Protein AF-A0A8C5IB26-F1 (afdb_monomer_lite)

Secondary structure (DSSP, 8-state):
---EETTEE-SSHHHHHHHHHHHH---SEE-TTT--EESSHHHHHHHHHHHH----EE-TTT--EESSHHHHHHHHTTTS----EE-TTT--EESSHHHHHHHHHHHH----EE-TTT--EESSHHHHHHHHGGG-

pLDDT: mean 86.87, std 11.94, range [38.25, 96.94]

Structure (mmCIF, N/CA/C/O backbone):
data_AF-A0A8C5IB26-F1
#
_entry.id   AF-A0A8C5IB26-F1
#
loop_
_atom_site.group_PDB
_atom_site.id
_atom_site.type_symbol
_atom_site.label_atom_id
_atom_site.label_alt_id
_atom_site.label_comp_id
_atom_site.label_asym_id
_atom_site.label_entity_id
_atom_site.label_seq_id
_atom_site.pdbx_PDB_ins_code
_atom_site.Cartn_x
_atom_site.Cartn_y
_atom_site.Cartn_z
_atom_site.occupancy
_atom_site.B_iso_or_equiv
_atom_site.auth_seq_id
_atom_site.auth_comp_id
_atom_site.auth_asym_id
_atom_site.auth_atom_id
_atom_site.pdbx_PDB_model_num
ATOM 1 N N . MET A 1 1 ? 35.039 4.332 9.491 1.00 38.25 1 MET A N 1
ATOM 2 C CA . MET A 1 1 ? 34.628 5.751 9.622 1.00 38.25 1 MET A CA 1
ATOM 3 C C . MET A 1 1 ? 33.155 5.882 9.247 1.00 38.25 1 MET A C 1
ATOM 5 O O . MET A 1 1 ? 32.788 5.431 8.172 1.00 38.25 1 MET A O 1
ATOM 9 N N . ARG A 1 2 ? 32.305 6.431 10.127 1.00 38.78 2 ARG A N 1
ATOM 10 C CA . ARG A 1 2 ? 30.879 6.687 9.842 1.00 38.78 2 ARG A CA 1
ATOM 11 C C . ARG A 1 2 ? 30.753 8.062 9.182 1.00 38.78 2 ARG A C 1
ATOM 13 O O . ARG A 1 2 ? 31.066 9.056 9.830 1.00 38.78 2 ARG A O 1
ATOM 20 N N . ARG A 1 3 ? 30.329 8.124 7.918 1.00 45.31 3 ARG A N 1
ATOM 21 C CA . ARG A 1 3 ? 30.027 9.390 7.228 1.00 45.31 3 ARG A CA 1
ATOM 22 C C . ARG A 1 3 ? 28.544 9.729 7.428 1.00 45.31 3 ARG A C 1
ATOM 24 O O . ARG A 1 3 ? 27.710 8.824 7.455 1.00 45.31 3 ARG A O 1
ATOM 31 N N . LYS A 1 4 ? 28.250 11.005 7.690 1.00 41.94 4 LYS A N 1
ATOM 32 C CA . LYS A 1 4 ? 26.914 11.528 8.016 1.00 41.94 4 LYS A CA 1
ATOM 33 C C . LYS A 1 4 ? 26.397 12.345 6.831 1.00 41.94 4 LYS A C 1
ATOM 35 O O . LYS A 1 4 ? 27.096 13.256 6.406 1.00 41.94 4 LYS A O 1
ATOM 40 N N . SER A 1 5 ? 25.168 12.090 6.398 1.00 46.16 5 SER A N 1
ATOM 41 C CA . SER A 1 5 ? 24.351 13.036 5.629 1.00 46.16 5 SER A CA 1
ATOM 42 C C . SER A 1 5 ? 23.018 13.218 6.368 1.00 46.16 5 SER A C 1
ATOM 44 O O . SER A 1 5 ? 22.414 12.250 6.836 1.00 46.16 5 SER A O 1
ATOM 46 N N . TYR A 1 6 ? 22.651 14.480 6.626 1.00 55.09 6 TYR A N 1
ATOM 47 C CA . TYR A 1 6 ? 21.400 14.933 7.266 1.00 55.09 6 TYR A CA 1
ATOM 48 C C . TYR A 1 6 ? 20.858 14.057 8.418 1.00 55.09 6 TYR A C 1
ATOM 50 O O . TYR A 1 6 ? 19.690 13.676 8.454 1.00 55.09 6 TYR A O 1
ATOM 58 N N . GLY A 1 7 ? 21.715 13.725 9.391 1.00 61.69 7 GLY A N 1
ATOM 59 C CA . GLY A 1 7 ? 21.300 13.045 10.626 1.00 61.69 7 GLY A CA 1
ATOM 60 C C . GLY A 1 7 ? 21.091 11.528 10.521 1.00 61.69 7 GLY A C 1
ATOM 61 O O . GLY A 1 7 ? 20.803 10.896 11.536 1.00 61.69 7 GLY A O 1
ATOM 62 N N . LYS A 1 8 ? 21.298 10.912 9.349 1.00 61.94 8 LYS A N 1
ATOM 63 C CA . LYS A 1 8 ? 21.279 9.449 9.182 1.00 61.94 8 LYS A CA 1
ATOM 64 C C . LYS A 1 8 ? 22.705 8.895 9.145 1.00 61.94 8 LYS A C 1
ATOM 66 O O . LYS A 1 8 ? 23.592 9.436 8.487 1.00 61.94 8 LYS A O 1
ATOM 71 N N . SER A 1 9 ? 22.947 7.827 9.907 1.00 68.06 9 SER A N 1
ATOM 72 C CA . SER A 1 9 ? 24.247 7.150 9.968 1.00 68.06 9 SER A CA 1
ATOM 73 C C . SER A 1 9 ? 24.161 5.799 9.273 1.00 68.06 9 SER A C 1
ATOM 75 O O . SER A 1 9 ? 23.398 4.929 9.689 1.00 68.06 9 SER A O 1
ATOM 77 N N . PHE A 1 10 ? 24.974 5.620 8.235 1.00 74.44 10 PHE A N 1
ATOM 78 C CA . PHE A 1 10 ? 25.015 4.393 7.447 1.00 74.44 10 PHE A CA 1
ATOM 79 C C . PHE A 1 10 ? 26.217 3.538 7.851 1.00 74.44 10 PHE A C 1
ATOM 81 O O . PHE A 1 10 ? 27.320 4.044 8.075 1.00 74.44 10 PHE A O 1
ATOM 88 N N . ARG A 1 11 ? 25.995 2.223 7.978 1.00 75.56 11 ARG A N 1
ATOM 89 C CA . ARG A 1 11 ? 27.055 1.241 8.274 1.00 75.56 11 ARG A CA 1
ATOM 90 C C . ARG A 1 11 ? 27.831 0.808 7.027 1.00 75.56 11 ARG A C 1
ATOM 92 O O . ARG A 1 11 ? 28.957 0.350 7.172 1.00 75.56 11 ARG A O 1
ATOM 99 N N . GLN A 1 12 ? 27.243 0.939 5.839 1.00 78.38 12 GLN A N 1
ATOM 100 C CA . GLN A 1 12 ? 27.823 0.511 4.564 1.00 78.38 12 GLN A CA 1
ATOM 101 C C . GLN A 1 12 ? 27.853 1.693 3.588 1.00 78.38 12 GLN A C 1
ATOM 103 O O . GLN A 1 12 ? 26.958 2.535 3.604 1.00 78.38 12 GLN A O 1
ATOM 108 N N . SER A 1 13 ? 28.882 1.770 2.744 1.00 75.31 13 SER A N 1
ATOM 109 C CA . SER A 1 13 ? 29.013 2.834 1.738 1.00 75.31 13 SER A CA 1
ATOM 110 C C . SER A 1 13 ? 27.937 2.733 0.660 1.00 75.31 13 SER A C 1
ATOM 112 O O . SER A 1 13 ? 27.378 3.749 0.267 1.00 75.31 13 SER A O 1
ATOM 114 N N . SER A 1 14 ? 27.584 1.515 0.244 1.00 75.44 14 SER A N 1
ATOM 115 C CA . SER A 1 14 ? 26.518 1.253 -0.729 1.00 75.44 14 SER A CA 1
ATOM 116 C C . SER A 1 14 ? 25.157 1.792 -0.284 1.00 75.44 14 SER A C 1
ATOM 118 O O . SER A 1 14 ? 24.413 2.323 -1.102 1.00 75.44 14 SER A O 1
ATOM 120 N N . THR A 1 15 ? 24.839 1.715 1.011 1.00 77.69 15 THR A N 1
ATOM 121 C CA . THR A 1 15 ? 23.573 2.233 1.553 1.00 77.69 15 THR A CA 1
ATOM 122 C C . THR A 1 15 ? 23.559 3.752 1.689 1.00 77.69 15 THR A C 1
ATOM 124 O O . THR A 1 15 ? 22.504 4.359 1.526 1.00 77.69 15 THR A O 1
ATOM 127 N N . LEU A 1 16 ? 24.717 4.378 1.926 1.00 78.12 16 LEU A N 1
ATOM 128 C CA . LEU A 1 16 ? 24.857 5.835 1.863 1.00 78.12 16 LEU A CA 1
ATOM 129 C C . LEU A 1 16 ? 24.697 6.344 0.424 1.00 78.12 16 LEU A C 1
ATOM 131 O O . LEU A 1 16 ? 23.907 7.251 0.199 1.00 78.12 16 LEU A O 1
ATOM 135 N N . ILE A 1 17 ? 25.376 5.717 -0.541 1.00 75.50 17 ILE A N 1
ATOM 136 C CA . ILE A 1 17 ? 25.261 6.068 -1.965 1.00 75.50 17 ILE A CA 1
ATOM 137 C C . ILE A 1 17 ? 23.806 5.913 -2.420 1.00 75.50 17 ILE A C 1
ATOM 139 O O . ILE A 1 17 ? 23.251 6.809 -3.044 1.00 75.50 17 ILE A O 1
ATOM 143 N N . GLN A 1 18 ? 23.136 4.825 -2.022 1.00 77.12 18 GLN A N 1
ATOM 144 C CA . GLN A 1 18 ? 21.711 4.643 -2.294 1.00 77.12 18 GLN A CA 1
ATOM 145 C C . GLN A 1 18 ? 20.820 5.725 -1.696 1.00 77.12 18 GLN A C 1
ATOM 147 O O . GLN A 1 18 ? 19.830 6.112 -2.313 1.00 77.12 18 GLN A O 1
ATOM 152 N N . HIS A 1 19 ? 21.156 6.210 -0.507 1.00 77.56 19 HIS A N 1
ATOM 153 C CA . HIS A 1 19 ? 20.420 7.299 0.107 1.00 77.56 19 HIS A CA 1
ATOM 154 C C . HIS A 1 19 ? 20.632 8.629 -0.627 1.00 77.56 19 HIS A C 1
ATOM 156 O O . HIS A 1 19 ? 19.664 9.359 -0.829 1.00 77.56 19 HIS A O 1
ATOM 162 N N . GLU A 1 20 ? 21.865 8.925 -1.039 1.00 74.75 20 GLU A N 1
ATOM 163 C CA . GLU A 1 20 ? 22.219 10.170 -1.729 1.00 74.75 20 GLU A CA 1
ATOM 164 C C . GLU A 1 20 ? 21.561 10.286 -3.113 1.00 74.75 20 GLU A C 1
ATOM 166 O O . GLU A 1 20 ? 21.158 11.384 -3.486 1.00 74.75 20 GLU A O 1
ATOM 171 N N . MET A 1 21 ? 21.307 9.166 -3.804 1.00 74.00 21 MET A N 1
ATOM 172 C CA . MET A 1 21 ? 20.574 9.148 -5.084 1.00 74.00 21 MET A CA 1
ATOM 173 C C . MET A 1 21 ? 19.167 9.757 -5.015 1.00 74.00 21 MET A C 1
ATOM 175 O O . MET A 1 21 ? 18.661 10.282 -6.002 1.00 74.00 21 MET A O 1
ATOM 179 N N . ILE A 1 22 ? 18.526 9.729 -3.843 1.00 71.00 22 ILE A N 1
ATOM 180 C CA . ILE A 1 22 ? 17.199 10.336 -3.650 1.00 71.00 22 ILE A CA 1
ATOM 181 C C . ILE A 1 22 ? 17.278 11.870 -3.756 1.00 71.00 22 ILE A C 1
ATOM 183 O O . ILE A 1 22 ? 16.270 12.522 -4.010 1.00 71.00 22 ILE A O 1
ATOM 187 N N . HIS A 1 23 ? 18.463 12.450 -3.548 1.00 74.31 23 HIS A N 1
ATOM 188 C CA . HIS A 1 23 ? 18.693 13.891 -3.604 1.00 74.31 23 HIS A CA 1
ATOM 189 C C . HIS A 1 23 ? 19.215 14.369 -4.959 1.00 74.31 23 HIS A C 1
ATOM 191 O O . HIS A 1 23 ? 18.997 15.528 -5.297 1.00 74.31 23 HIS A O 1
ATOM 197 N N . THR A 1 24 ? 19.911 13.511 -5.707 1.00 73.06 24 THR A N 1
ATOM 198 C CA . THR A 1 24 ? 20.564 13.890 -6.967 1.00 73.06 24 THR A CA 1
ATOM 199 C C . THR A 1 24 ? 19.783 13.483 -8.212 1.00 73.06 24 THR A C 1
ATOM 201 O O . THR A 1 24 ? 20.116 13.956 -9.288 1.00 73.06 24 THR A O 1
ATOM 204 N N . GLU A 1 25 ? 18.770 12.615 -8.087 1.00 66.88 25 GLU A N 1
ATOM 205 C CA . GLU A 1 25 ? 18.029 12.013 -9.215 1.00 66.88 25 GLU A CA 1
ATOM 206 C C . GLU A 1 25 ? 18.919 11.267 -10.232 1.00 66.88 25 GLU A C 1
ATOM 208 O O . GLU A 1 25 ? 18.453 10.841 -11.286 1.00 66.88 25 GLU A O 1
ATOM 213 N N . GLU A 1 26 ? 20.186 11.030 -9.892 1.00 74.25 26 GLU A N 1
ATOM 214 C CA . GLU A 1 26 ? 21.114 10.232 -10.681 1.00 74.25 26 GLU A CA 1
ATOM 215 C C . GLU A 1 26 ? 20.960 8.759 -10.297 1.00 74.25 26 GLU A C 1
ATOM 217 O O . GLU A 1 26 ? 21.341 8.332 -9.203 1.00 74.25 26 GLU A O 1
ATOM 222 N N . TRP A 1 27 ? 20.383 7.969 -11.203 1.00 81.06 27 TRP A N 1
ATOM 223 C CA . TRP A 1 27 ? 20.150 6.543 -11.003 1.00 81.06 27 TRP A CA 1
ATOM 224 C C . TRP A 1 27 ? 21.117 5.726 -11.872 1.00 81.06 27 TRP A C 1
ATOM 226 O O . TRP A 1 27 ? 21.022 5.783 -13.094 1.00 81.06 27 TRP A O 1
ATOM 236 N N . PRO A 1 28 ? 22.014 4.912 -11.288 1.00 84.19 28 PRO A N 1
ATOM 237 C CA . PRO A 1 28 ? 22.992 4.117 -12.031 1.00 84.19 28 PRO A CA 1
ATOM 238 C C . PRO A 1 28 ? 22.374 3.084 -12.978 1.00 84.19 28 PRO A C 1
ATOM 240 O O . PRO A 1 28 ? 23.066 2.552 -13.842 1.00 84.19 28 PRO A O 1
ATOM 243 N N . TYR A 1 29 ? 21.097 2.752 -12.781 1.00 89.00 29 TYR A N 1
ATOM 244 C CA . TYR A 1 29 ? 20.379 1.761 -13.568 1.00 89.00 29 TYR A CA 1
ATOM 245 C C . TYR A 1 29 ? 19.055 2.351 -14.029 1.00 89.00 29 TYR A C 1
ATOM 247 O O . TYR A 1 29 ? 18.206 2.671 -13.203 1.00 89.00 29 TYR A O 1
ATOM 255 N N . GLU A 1 30 ? 18.852 2.443 -15.335 1.00 91.06 30 GLU A N 1
ATOM 256 C CA . GLU A 1 30 ? 17.638 2.997 -15.929 1.00 91.06 30 GLU A CA 1
ATOM 257 C C . GLU A 1 30 ? 16.934 1.946 -16.790 1.00 91.06 30 GLU A C 1
ATOM 259 O O . GLU A 1 30 ? 17.564 1.130 -17.468 1.00 91.06 30 GLU A O 1
ATOM 264 N N . CYS A 1 31 ? 15.604 1.935 -16.747 1.00 93.44 31 CYS A N 1
ATOM 265 C CA . CYS A 1 31 ? 14.803 1.106 -17.630 1.00 93.44 31 CYS A CA 1
ATOM 266 C C . CYS A 1 31 ? 14.713 1.739 -19.019 1.00 93.44 31 CYS A C 1
ATOM 268 O O . CYS A 1 31 ? 14.060 2.763 -19.179 1.00 93.44 31 CYS A O 1
ATOM 270 N N . GLY A 1 32 ? 15.271 1.081 -20.036 1.00 92.44 32 GLY A N 1
ATOM 271 C CA . GLY A 1 32 ? 15.213 1.572 -21.417 1.00 92.44 32 GLY A CA 1
ATOM 272 C C . GLY A 1 32 ? 13.805 1.672 -22.025 1.00 92.44 32 GLY A C 1
ATOM 273 O O . GLY A 1 32 ? 13.636 2.368 -23.017 1.00 92.44 32 GLY A O 1
ATOM 274 N N . GLU A 1 33 ? 12.790 1.014 -21.451 1.00 91.50 33 GLU A N 1
ATOM 275 C CA . GLU A 1 33 ? 11.412 1.077 -21.967 1.00 91.50 33 GLU A CA 1
ATOM 276 C C . GLU A 1 33 ? 10.589 2.241 -21.403 1.00 91.50 33 GLU A C 1
ATOM 278 O O . GLU A 1 33 ? 9.715 2.764 -22.091 1.00 91.50 33 GLU A O 1
ATOM 283 N N . CYS A 1 34 ? 10.824 2.641 -20.149 1.00 92.62 34 CYS A N 1
ATOM 284 C CA . CYS A 1 34 ? 10.027 3.681 -19.486 1.00 92.62 34 CYS A CA 1
ATOM 285 C C . CYS A 1 34 ? 10.845 4.801 -18.831 1.00 92.62 34 CYS A C 1
ATOM 287 O O . CYS A 1 34 ? 10.265 5.665 -18.176 1.00 92.62 34 CYS A O 1
ATOM 289 N N . GLY A 1 35 ? 12.173 4.777 -18.960 1.00 89.44 35 GLY A N 1
ATOM 290 C CA . GLY A 1 35 ? 13.093 5.763 -18.384 1.00 89.44 35 GLY A CA 1
ATOM 291 C C . GLY A 1 35 ? 13.173 5.739 -16.855 1.00 89.44 35 GLY A C 1
ATOM 292 O O . GLY A 1 35 ? 13.703 6.652 -16.228 1.00 89.44 35 GLY A O 1
ATOM 293 N N . LYS A 1 36 ? 12.595 4.725 -16.198 1.00 89.50 36 LYS A N 1
ATOM 294 C CA . LYS A 1 36 ? 12.552 4.682 -14.734 1.00 89.50 36 LYS A CA 1
ATOM 295 C C . LYS A 1 36 ? 13.913 4.300 -14.156 1.00 89.50 36 LYS A C 1
ATOM 297 O O . LYS A 1 36 ? 14.453 3.248 -14.491 1.00 89.50 36 LYS A O 1
ATOM 302 N N . GLY A 1 37 ? 14.420 5.128 -13.245 1.00 89.44 37 GLY A N 1
ATOM 303 C CA . GLY A 1 37 ? 15.676 4.908 -12.533 1.00 89.44 37 GLY A CA 1
ATOM 304 C C . GLY A 1 37 ? 15.560 3.978 -11.317 1.00 89.44 37 GLY A C 1
ATOM 305 O O . GLY A 1 37 ? 14.547 3.953 -10.611 1.00 89.44 37 GLY A O 1
ATOM 306 N N . PHE A 1 38 ? 16.621 3.215 -11.060 1.00 88.75 38 PHE A N 1
ATOM 307 C CA . PHE A 1 38 ? 16.764 2.270 -9.959 1.00 88.75 38 PHE A CA 1
ATOM 308 C C . PHE A 1 38 ? 18.144 2.376 -9.319 1.00 88.75 38 PHE A C 1
ATOM 310 O O . PHE A 1 38 ? 19.166 2.575 -9.968 1.00 88.75 38 PHE A O 1
ATOM 317 N N . SER A 1 39 ? 18.181 2.160 -8.008 1.00 86.12 39 SER A N 1
ATOM 318 C CA . SER A 1 39 ? 19.420 2.200 -7.232 1.00 86.12 39 SER A CA 1
ATOM 319 C C . SER A 1 39 ? 20.337 0.993 -7.442 1.00 86.12 39 SER A C 1
ATOM 321 O O . SER A 1 39 ? 21.504 1.024 -7.062 1.00 86.12 39 SER A O 1
ATOM 323 N N . CYS A 1 40 ? 19.788 -0.124 -7.923 1.00 86.62 40 CYS A N 1
ATOM 324 C CA . CYS A 1 40 ? 20.499 -1.391 -8.062 1.00 86.62 40 CYS A CA 1
ATOM 325 C C . CYS A 1 40 ? 20.043 -2.119 -9.332 1.00 86.62 40 CYS A C 1
ATOM 327 O O . CYS A 1 40 ? 18.879 -2.030 -9.724 1.00 86.62 40 CYS A O 1
ATOM 329 N N . SER A 1 41 ? 20.943 -2.898 -9.934 1.00 90.38 41 SER A N 1
ATOM 330 C CA . SER A 1 41 ? 20.639 -3.699 -11.125 1.00 90.38 41 SER A CA 1
ATOM 331 C C . SER A 1 41 ? 19.570 -4.757 -10.856 1.00 90.38 41 SER A C 1
ATOM 333 O O . SER A 1 41 ? 18.689 -4.967 -11.682 1.00 90.38 41 SER A O 1
ATOM 335 N N . SER A 1 42 ? 19.593 -5.395 -9.681 1.00 90.31 42 SER A N 1
ATOM 336 C CA . SER A 1 42 ? 18.609 -6.416 -9.306 1.00 90.31 42 SER A CA 1
ATOM 337 C C . SER A 1 42 ? 17.182 -5.865 -9.268 1.00 90.31 42 SER A C 1
ATOM 339 O O . SER A 1 42 ? 16.260 -6.524 -9.747 1.00 90.31 42 SER A O 1
ATOM 341 N N . THR A 1 43 ? 16.988 -4.642 -8.765 1.00 90.75 43 THR A N 1
ATOM 342 C CA . THR A 1 43 ? 15.678 -3.982 -8.775 1.00 90.75 43 THR A CA 1
ATOM 343 C C . THR A 1 43 ? 15.242 -3.602 -10.187 1.00 90.75 43 THR A C 1
ATOM 345 O O . THR A 1 43 ? 14.073 -3.820 -10.509 1.00 90.75 43 THR A O 1
ATOM 348 N N . LEU A 1 44 ? 16.157 -3.141 -11.049 1.00 92.81 44 LEU A N 1
ATOM 349 C CA . LEU A 1 44 ? 15.866 -2.911 -12.470 1.00 92.81 44 LEU A CA 1
ATOM 350 C C . LEU A 1 44 ? 15.410 -4.205 -13.170 1.00 92.81 44 LEU A C 1
ATOM 352 O O . LEU A 1 44 ? 14.365 -4.211 -13.816 1.00 92.81 44 LEU A O 1
ATOM 356 N N . VAL A 1 45 ? 16.127 -5.317 -12.984 1.00 92.69 45 VAL A N 1
ATOM 357 C CA . VAL A 1 45 ? 15.764 -6.617 -13.579 1.00 92.69 45 VAL A CA 1
ATOM 358 C C . VAL A 1 45 ? 14.383 -7.072 -13.105 1.00 92.69 45 VAL A C 1
ATOM 360 O O . VAL A 1 45 ? 13.552 -7.491 -13.908 1.00 92.69 45 VAL A O 1
ATOM 363 N N . THR A 1 46 ? 14.080 -6.948 -11.807 1.00 93.38 46 THR A N 1
ATOM 364 C CA . THR A 1 46 ? 12.730 -7.280 -11.320 1.00 93.38 46 THR A CA 1
ATOM 365 C C . THR A 1 46 ? 11.654 -6.353 -11.883 1.00 93.38 46 THR A C 1
ATOM 367 O O . THR A 1 46 ? 10.537 -6.805 -12.114 1.00 93.38 46 THR A O 1
ATOM 370 N N . HIS A 1 47 ? 11.974 -5.079 -12.124 1.00 93.69 47 HIS A N 1
ATOM 371 C CA . HIS A 1 47 ? 11.051 -4.120 -12.721 1.00 93.69 47 HIS A CA 1
ATOM 372 C C . HIS A 1 47 ? 10.759 -4.425 -14.193 1.00 93.69 47 HIS A C 1
ATOM 374 O O . HIS A 1 47 ? 9.604 -4.321 -14.603 1.00 93.69 47 HIS A O 1
ATOM 380 N N . GLN A 1 48 ? 11.757 -4.864 -14.965 1.00 94.12 48 GLN A N 1
ATOM 381 C CA . GLN A 1 48 ? 11.581 -5.244 -16.372 1.00 94.12 48 GLN A CA 1
ATOM 382 C C . GLN A 1 48 ? 10.512 -6.332 -16.567 1.00 94.12 48 GLN A C 1
ATOM 384 O O . GLN A 1 48 ? 9.857 -6.376 -17.603 1.00 94.12 48 GLN A O 1
ATOM 389 N N . ARG A 1 49 ? 10.225 -7.141 -15.539 1.00 94.25 49 ARG A N 1
ATOM 390 C CA . ARG A 1 49 ? 9.119 -8.117 -15.559 1.00 94.25 49 ARG A CA 1
ATOM 391 C C . ARG A 1 49 ? 7.728 -7.504 -15.719 1.00 94.25 49 ARG A C 1
ATOM 393 O O . ARG A 1 49 ? 6.787 -8.206 -16.079 1.00 94.25 49 ARG A O 1
ATOM 400 N N . ILE A 1 50 ? 7.565 -6.214 -15.430 1.00 92.81 50 ILE A N 1
ATOM 401 C CA . ILE A 1 50 ? 6.307 -5.501 -15.682 1.00 92.81 50 ILE A CA 1
ATOM 402 C C . ILE A 1 50 ? 6.081 -5.356 -17.188 1.00 92.81 50 ILE A C 1
ATOM 404 O O . ILE A 1 50 ? 4.950 -5.512 -17.639 1.00 92.81 50 ILE A O 1
ATOM 408 N N . HIS A 1 51 ? 7.152 -5.120 -17.943 1.00 93.25 51 HIS A N 1
ATOM 409 C CA . HIS A 1 51 ? 7.125 -4.943 -19.390 1.00 93.25 51 HIS A CA 1
ATOM 410 C C . HIS A 1 51 ? 6.932 -6.268 -20.127 1.00 93.25 51 HIS A C 1
ATOM 412 O O . HIS A 1 51 ? 6.091 -6.383 -21.013 1.00 93.25 51 HIS A O 1
ATOM 418 N N . THR A 1 52 ? 7.636 -7.312 -19.690 1.00 92.31 52 THR A N 1
ATOM 419 C CA . THR A 1 52 ? 7.538 -8.650 -20.293 1.00 92.31 52 THR A CA 1
ATOM 420 C C . THR A 1 52 ? 6.343 -9.466 -19.795 1.00 92.31 52 THR A C 1
ATOM 422 O O . THR A 1 52 ? 6.109 -10.573 -20.274 1.00 92.31 52 THR A O 1
ATOM 425 N N . ALA A 1 53 ? 5.608 -8.957 -18.800 1.00 91.25 53 ALA A N 1
ATOM 426 C CA . ALA A 1 53 ? 4.569 -9.674 -18.060 1.00 91.25 53 ALA A CA 1
ATOM 427 C C . ALA A 1 53 ? 5.032 -11.010 -17.432 1.00 91.25 53 ALA A C 1
ATOM 429 O O . ALA A 1 53 ? 4.201 -11.840 -17.046 1.00 91.25 53 ALA A O 1
ATOM 430 N N . GLU A 1 54 ? 6.344 -11.217 -17.271 1.00 93.19 54 GLU A N 1
ATOM 431 C CA . GLU A 1 54 ? 6.902 -12.430 -16.681 1.00 93.19 54 GLU A CA 1
ATOM 432 C C . GLU A 1 54 ? 6.487 -12.558 -15.207 1.00 93.19 54 GLU A C 1
ATOM 434 O O . GLU A 1 54 ? 6.683 -11.661 -14.381 1.00 93.19 54 GLU A O 1
ATOM 439 N N . ARG A 1 55 ? 5.922 -13.712 -14.845 1.00 93.19 55 ARG A N 1
ATOM 440 C CA . ARG A 1 55 ? 5.513 -14.023 -13.469 1.00 93.19 55 ARG A CA 1
ATOM 441 C C . ARG A 1 55 ? 6.058 -15.392 -13.058 1.00 93.19 55 ARG A C 1
ATOM 443 O O . ARG A 1 55 ? 5.336 -16.389 -13.158 1.00 93.19 55 ARG A O 1
ATOM 450 N N . PRO A 1 56 ? 7.332 -15.473 -12.638 1.00 94.38 56 PRO A N 1
ATOM 451 C CA . PRO A 1 56 ? 7.994 -16.754 -12.384 1.00 94.38 56 PRO A CA 1
ATOM 452 C C . PRO A 1 56 ? 7.443 -17.499 -11.168 1.00 94.38 56 PRO A C 1
ATOM 454 O O . PRO A 1 56 ? 7.556 -18.715 -11.092 1.00 94.38 56 PRO A O 1
ATOM 457 N N . TYR A 1 57 ? 6.869 -16.774 -10.208 1.00 96.31 57 TYR A N 1
ATOM 458 C CA . TYR A 1 57 ? 6.506 -17.331 -8.911 1.00 96.31 57 TYR A CA 1
ATOM 459 C C . TYR A 1 57 ? 5.038 -17.720 -8.896 1.00 96.31 57 TYR A C 1
ATOM 461 O O . TYR A 1 57 ? 4.177 -16.852 -9.010 1.00 96.31 57 TYR A O 1
ATOM 469 N N . GLU A 1 58 ? 4.749 -19.004 -8.735 1.00 96.94 58 GLU A N 1
ATOM 470 C CA . GLU A 1 58 ? 3.390 -19.539 -8.709 1.00 96.94 58 GLU A CA 1
ATOM 471 C C . GLU A 1 58 ? 2.966 -19.909 -7.287 1.00 96.94 58 GLU A C 1
ATOM 473 O O . GLU A 1 58 ? 3.741 -20.469 -6.513 1.00 96.94 58 GLU A O 1
ATOM 478 N N . CYS A 1 59 ? 1.726 -19.578 -6.935 1.00 95.44 59 CYS A N 1
ATOM 479 C CA . CYS A 1 59 ? 1.120 -20.023 -5.693 1.00 95.44 59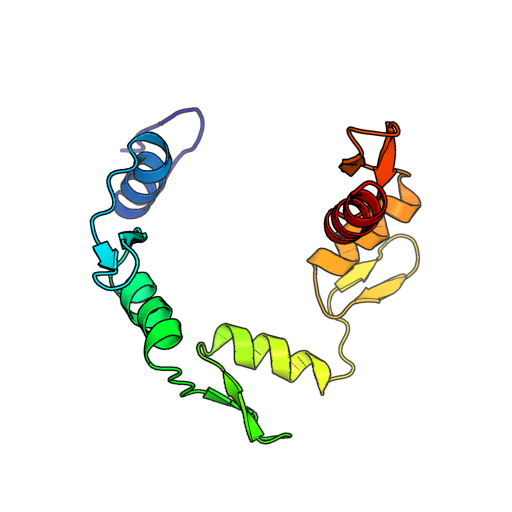 CYS A CA 1
ATOM 480 C C . CYS A 1 59 ? 0.665 -21.482 -5.827 1.00 95.44 59 CYS A C 1
ATOM 482 O O . CYS A 1 59 ? -0.215 -21.744 -6.645 1.00 95.44 59 CYS A O 1
ATOM 484 N N . PRO A 1 60 ? 1.174 -22.415 -5.004 1.00 94.12 60 PRO A N 1
ATOM 485 C CA . PRO A 1 60 ? 0.819 -23.831 -5.115 1.00 94.12 60 PRO A CA 1
ATOM 486 C C . PRO A 1 60 ? -0.655 -24.115 -4.786 1.00 94.12 60 PRO A C 1
ATOM 488 O O . PRO A 1 60 ? -1.200 -25.116 -5.230 1.00 94.12 60 PRO A O 1
ATOM 491 N N . GLU A 1 61 ? -1.311 -23.233 -4.030 1.00 93.06 61 GLU A N 1
ATOM 492 C CA . GLU A 1 61 ? -2.687 -23.435 -3.561 1.00 93.06 61 GLU A CA 1
ATOM 493 C C . GLU A 1 61 ? -3.745 -22.941 -4.557 1.00 93.06 61 GLU A C 1
ATOM 495 O O . GLU A 1 61 ? -4.846 -23.477 -4.607 1.00 93.06 61 GLU A O 1
ATOM 500 N N . CYS A 1 62 ? -3.438 -21.912 -5.357 1.00 94.31 62 CYS A N 1
ATOM 501 C CA . CYS A 1 62 ? -4.415 -21.298 -6.266 1.00 94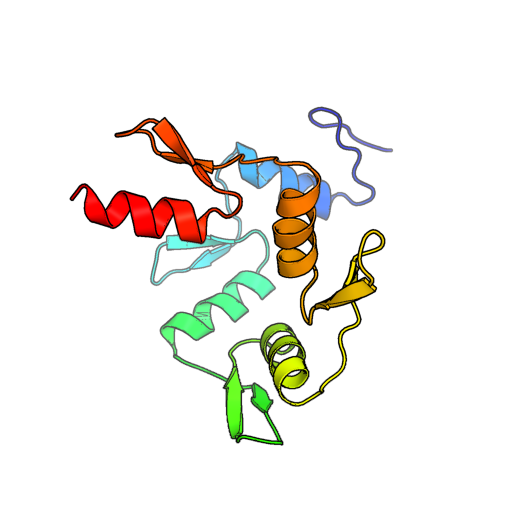.31 62 CYS A CA 1
ATOM 502 C C . CYS A 1 62 ? -3.879 -20.990 -7.672 1.00 94.31 62 CYS A C 1
ATOM 504 O O . CYS A 1 62 ? -4.554 -20.306 -8.442 1.00 94.31 62 CYS A O 1
ATOM 506 N N . GLN A 1 63 ? -2.656 -21.430 -7.987 1.00 94.88 63 GLN A N 1
ATOM 507 C CA . GLN A 1 63 ? -1.966 -21.272 -9.278 1.00 94.88 63 GLN A CA 1
ATOM 508 C C . GLN A 1 63 ? -1.780 -19.814 -9.744 1.00 94.88 63 GLN A C 1
ATOM 510 O O . GLN A 1 63 ? -1.359 -19.538 -10.869 1.00 94.88 63 GLN A O 1
ATOM 515 N N . LYS A 1 64 ? -2.054 -18.827 -8.878 1.00 95.25 64 LYS A N 1
ATOM 516 C CA . LYS A 1 64 ? -1.809 -17.413 -9.190 1.00 95.25 64 LYS A CA 1
ATOM 517 C C . LYS A 1 64 ? -0.316 -17.135 -9.278 1.00 95.25 64 LYS A C 1
ATOM 519 O O . LYS A 1 64 ? 0.451 -17.539 -8.407 1.00 95.25 64 LYS A O 1
ATOM 524 N N . ARG A 1 65 ? 0.075 -16.373 -10.302 1.00 95.62 65 ARG A N 1
ATOM 525 C CA . ARG A 1 65 ? 1.477 -16.051 -10.590 1.00 95.62 65 ARG A CA 1
ATOM 526 C C . ARG A 1 65 ? 1.842 -14.612 -10.220 1.00 95.62 65 ARG A C 1
ATOM 528 O O . ARG A 1 65 ? 1.059 -13.682 -10.450 1.00 95.62 65 ARG A O 1
ATOM 535 N N . PHE A 1 66 ? 3.060 -14.432 -9.715 1.00 94.69 66 PHE A N 1
ATOM 536 C CA . PHE A 1 66 ? 3.620 -13.193 -9.177 1.00 94.69 66 PHE A CA 1
ATOM 537 C C . PHE A 1 66 ? 4.993 -12.879 -9.787 1.00 94.69 66 PHE A C 1
ATOM 539 O O . PHE A 1 66 ? 5.729 -13.772 -10.206 1.00 94.69 66 PHE A O 1
ATOM 546 N N . GLN A 1 67 ? 5.348 -11.591 -9.822 1.00 93.38 67 GLN A N 1
ATOM 547 C CA . GLN A 1 67 ? 6.619 -11.107 -10.386 1.00 93.38 67 GLN A CA 1
ATOM 548 C C . GLN A 1 67 ? 7.808 -11.283 -9.427 1.00 93.38 67 GLN A C 1
ATOM 550 O O . GLN A 1 67 ? 8.953 -11.376 -9.874 1.00 93.38 67 GLN A O 1
ATOM 555 N N . THR A 1 68 ? 7.555 -11.336 -8.113 1.00 93.38 68 THR A N 1
ATOM 556 C CA . THR A 1 68 ? 8.589 -11.480 -7.074 1.00 93.38 68 THR A CA 1
ATOM 557 C C . THR A 1 68 ? 8.175 -12.488 -6.002 1.00 93.38 68 THR A C 1
ATOM 559 O O . THR A 1 68 ? 6.994 -12.594 -5.663 1.00 93.38 68 THR A O 1
ATOM 562 N N . SER A 1 69 ? 9.153 -13.182 -5.414 1.00 93.69 69 SER A N 1
ATOM 563 C CA . SER A 1 69 ? 8.925 -14.139 -4.323 1.00 93.69 69 SER A CA 1
ATOM 564 C C . SER A 1 69 ? 8.287 -13.486 -3.096 1.00 93.69 69 SER A C 1
ATOM 566 O O . SER A 1 69 ? 7.374 -14.054 -2.509 1.00 93.69 69 SER A O 1
ATOM 568 N N . SER A 1 70 ? 8.694 -12.263 -2.743 1.00 90.81 70 SER A N 1
ATOM 569 C CA . SER A 1 70 ? 8.125 -11.527 -1.607 1.00 90.81 70 SER A CA 1
ATOM 570 C C . SER A 1 70 ? 6.628 -11.255 -1.779 1.00 90.81 70 SER A C 1
ATOM 572 O O . SER A 1 70 ? 5.872 -11.341 -0.814 1.00 90.81 70 SER A O 1
ATOM 574 N N . THR A 1 71 ? 6.179 -10.952 -3.004 1.00 92.00 71 THR A N 1
ATOM 575 C CA . THR A 1 71 ? 4.743 -10.761 -3.279 1.00 92.00 71 THR A CA 1
ATOM 576 C C . THR A 1 71 ? 3.959 -12.070 -3.244 1.00 92.00 71 THR A C 1
ATOM 578 O O . THR A 1 71 ? 2.832 -12.069 -2.754 1.00 92.00 71 THR A O 1
ATOM 581 N N . LEU A 1 72 ? 4.559 -13.188 -3.672 1.00 94.12 72 LEU A N 1
ATOM 582 C CA . LEU A 1 72 ? 3.977 -14.520 -3.492 1.00 94.12 72 LEU A CA 1
ATOM 583 C C . LEU A 1 72 ? 3.860 -14.885 -2.002 1.00 94.12 72 LEU A C 1
ATOM 585 O O . LEU A 1 72 ? 2.796 -15.315 -1.570 1.00 94.12 72 LEU A O 1
ATOM 589 N N . LEU A 1 73 ? 4.909 -14.666 -1.204 1.00 90.25 73 LEU A N 1
ATOM 590 C CA . LEU A 1 73 ? 4.895 -14.966 0.232 1.00 90.25 73 LEU A CA 1
ATOM 591 C C . LEU A 1 73 ? 3.801 -14.174 0.957 1.00 90.25 73 LEU A C 1
ATOM 593 O O . LEU A 1 73 ? 3.059 -14.720 1.771 1.00 90.25 73 LEU A O 1
ATOM 597 N N . LEU A 1 74 ? 3.665 -12.887 0.622 1.00 86.56 74 LEU A N 1
ATOM 598 C CA . LEU A 1 74 ? 2.590 -12.046 1.140 1.00 86.56 74 LEU A CA 1
ATOM 599 C C . LEU A 1 74 ? 1.212 -12.564 0.715 1.00 86.56 74 LEU A C 1
ATOM 601 O O . LEU A 1 74 ? 0.273 -12.537 1.505 1.00 86.56 74 LEU A O 1
ATOM 605 N N . HIS A 1 75 ? 1.093 -13.030 -0.529 1.00 90.12 75 HIS A N 1
ATOM 606 C CA . HIS A 1 75 ? -0.135 -13.618 -1.035 1.00 90.12 75 HIS A CA 1
ATOM 607 C C . HIS A 1 75 ? -0.498 -14.911 -0.306 1.00 90.12 75 HIS A C 1
ATOM 609 O O . HIS A 1 75 ? -1.660 -15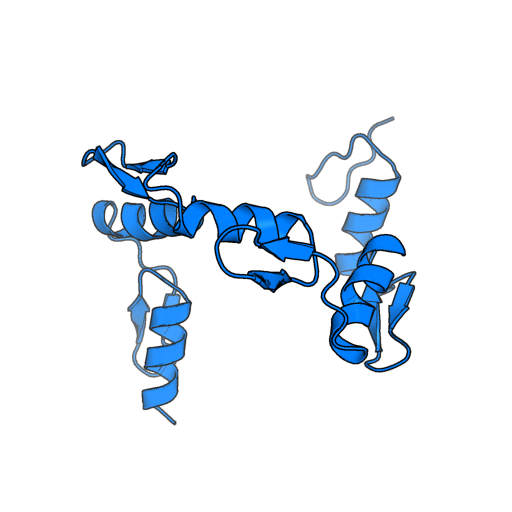.074 0.029 1.00 90.12 75 HIS A O 1
ATOM 615 N N . GLN A 1 76 ? 0.449 -15.795 0.006 1.00 89.38 76 GLN A N 1
ATOM 616 C CA . GLN A 1 76 ? 0.160 -17.043 0.729 1.00 89.38 76 GLN A CA 1
ATOM 617 C C . GLN A 1 76 ? -0.481 -16.802 2.105 1.00 89.38 76 GLN A C 1
ATOM 619 O O . GLN A 1 76 ? -1.293 -17.601 2.561 1.00 89.38 76 GLN A O 1
ATOM 624 N N . GLN A 1 77 ? -0.232 -15.645 2.726 1.00 85.25 77 GLN A N 1
ATOM 625 C CA . GLN A 1 77 ? -0.921 -15.243 3.958 1.00 85.25 77 GLN A CA 1
ATOM 626 C C . GLN A 1 77 ? -2.442 -15.100 3.785 1.00 85.25 77 GLN A C 1
ATOM 628 O O . GLN A 1 77 ? -3.169 -15.060 4.773 1.00 85.25 77 GLN A O 1
ATOM 633 N N . ILE A 1 78 ? -2.971 -14.990 2.558 1.00 84.94 78 ILE A N 1
ATOM 634 C CA . ILE A 1 78 ? -4.425 -14.969 2.360 1.00 84.94 78 ILE A CA 1
ATOM 635 C C . ILE A 1 78 ? -5.052 -16.339 2.599 1.00 84.94 78 ILE A C 1
ATOM 637 O O . ILE A 1 78 ? -6.188 -16.366 3.065 1.00 84.94 78 ILE A O 1
ATOM 641 N N . HIS A 1 79 ? -4.322 -17.415 2.303 1.00 86.56 79 HIS A N 1
ATOM 642 C CA . HIS A 1 79 ? -4.795 -18.787 2.479 1.00 86.56 79 HIS A CA 1
ATOM 643 C C . HIS A 1 79 ? -4.630 -19.268 3.920 1.00 86.56 79 HIS A C 1
ATOM 645 O O . HIS A 1 79 ? -5.393 -20.103 4.386 1.00 86.56 79 HIS A O 1
ATOM 651 N N . SER A 1 80 ? -3.687 -18.672 4.651 1.00 81.00 80 SER A N 1
ATOM 652 C CA . SER A 1 80 ? -3.565 -18.842 6.096 1.00 81.00 80 SER A CA 1
ATOM 653 C C . SER A 1 80 ? -4.539 -17.930 6.853 1.00 81.00 80 SER A C 1
ATOM 655 O O . SER A 1 80 ? -4.692 -16.752 6.522 1.00 81.00 80 SER A O 1
ATOM 657 N N . ASP A 1 81 ? -5.174 -18.436 7.909 1.00 78.75 81 ASP A N 1
ATOM 658 C CA . ASP A 1 81 ? -5.946 -17.618 8.858 1.00 78.75 81 ASP A CA 1
ATOM 659 C C . ASP A 1 81 ? -5.074 -16.935 9.922 1.00 78.75 81 ASP A C 1
ATOM 661 O O . ASP A 1 81 ? -5.584 -16.227 10.797 1.00 78.75 81 ASP A O 1
ATOM 665 N N . GLU A 1 82 ? -3.750 -17.078 9.829 1.00 82.12 82 GLU A N 1
ATOM 666 C CA . GLU A 1 82 ? -2.821 -16.416 10.731 1.00 82.12 82 GLU A CA 1
ATOM 667 C C . GLU A 1 82 ? -2.929 -14.891 10.645 1.00 82.12 82 GLU A C 1
ATOM 669 O O . GLU A 1 82 ? -2.959 -14.256 9.584 1.00 82.12 82 GLU A O 1
ATOM 674 N N . ARG A 1 83 ? -2.986 -14.278 11.825 1.00 85.25 83 ARG A N 1
ATOM 675 C CA . ARG A 1 83 ? -3.049 -12.829 12.007 1.00 85.25 83 ARG A CA 1
ATOM 676 C C . ARG A 1 83 ? -1.914 -12.404 12.929 1.00 85.25 83 ARG A C 1
ATOM 678 O O . ARG A 1 83 ? -2.169 -12.088 14.088 1.00 85.25 83 ARG A O 1
ATOM 685 N N . PRO A 1 84 ? -0.665 -12.402 12.434 1.00 86.56 84 PRO A N 1
ATOM 686 C CA . PRO A 1 84 ? 0.511 -12.172 13.272 1.00 86.56 84 PRO A CA 1
ATOM 687 C C . PRO A 1 84 ? 0.561 -10.761 13.874 1.00 86.56 84 PRO A C 1
ATOM 689 O O . PRO A 1 84 ? 1.277 -10.524 14.843 1.00 86.56 84 PRO A O 1
ATOM 692 N N . PHE A 1 85 ? -0.200 -9.809 13.326 1.00 90.88 85 PHE A N 1
ATOM 693 C CA . PHE A 1 85 ? -0.220 -8.427 13.796 1.00 90.88 85 PHE A CA 1
ATOM 694 C C . PHE A 1 85 ? -1.480 -8.157 14.618 1.00 90.88 85 PHE A C 1
ATOM 696 O O . PHE A 1 85 ? -2.549 -7.920 14.056 1.00 90.88 85 PHE A O 1
ATOM 703 N N . CYS A 1 86 ? -1.360 -8.150 15.943 1.00 93.06 86 CYS A N 1
ATOM 704 C CA . CYS A 1 86 ? -2.483 -7.914 16.850 1.00 93.06 86 CYS A CA 1
ATOM 705 C C . CYS A 1 86 ? -2.495 -6.490 17.408 1.00 93.06 86 CYS A C 1
ATOM 707 O O . CYS A 1 86 ? -1.459 -5.921 17.749 1.00 93.06 86 CYS A O 1
ATOM 709 N N . CYS A 1 87 ? -3.691 -5.916 17.529 1.00 94.06 87 CYS A N 1
ATOM 710 C CA . CYS A 1 87 ? -3.883 -4.647 18.212 1.00 94.06 87 CYS A CA 1
ATOM 711 C C . CYS A 1 87 ? -3.739 -4.837 19.727 1.00 94.06 87 CYS A C 1
ATOM 713 O O . CYS A 1 87 ? -4.532 -5.581 20.302 1.00 94.06 87 CYS A O 1
ATOM 715 N N . PRO A 1 88 ? -2.814 -4.130 20.399 1.00 90.56 88 PRO A N 1
ATOM 716 C CA . PRO A 1 88 ? -2.649 -4.263 21.845 1.00 90.56 88 PRO A CA 1
ATOM 717 C C . PRO A 1 88 ? -3.840 -3.699 22.633 1.00 90.56 88 PRO A C 1
ATOM 719 O O . PRO A 1 88 ? -4.061 -4.105 23.765 1.00 90.56 88 PRO A O 1
ATOM 722 N N . ASN A 1 89 ? -4.620 -2.784 22.044 1.00 90.50 89 ASN A N 1
ATOM 723 C CA . ASN A 1 89 ? -5.724 -2.117 22.738 1.00 90.50 89 ASN A CA 1
ATOM 724 C C . ASN A 1 89 ? -7.041 -2.913 22.707 1.00 90.50 89 ASN A C 1
ATOM 726 O O . ASN A 1 89 ? -7.846 -2.800 23.621 1.00 90.50 89 ASN A O 1
ATOM 730 N N . CYS A 1 90 ? -7.293 -3.692 21.648 1.00 93.44 90 CYS A N 1
ATOM 731 C CA . CYS A 1 90 ? -8.554 -4.433 21.484 1.00 93.44 90 CYS A CA 1
ATOM 732 C C . CYS A 1 90 ? -8.388 -5.903 21.068 1.00 93.44 90 CYS A C 1
ATOM 734 O O . CYS A 1 90 ? -9.375 -6.573 20.777 1.00 93.44 90 CYS A O 1
ATOM 736 N N . GLY A 1 91 ? -7.155 -6.408 20.970 1.00 89.81 91 GLY A N 1
ATOM 737 C CA . GLY A 1 91 ? -6.853 -7.795 20.600 1.00 89.81 91 GLY A CA 1
ATOM 738 C C . GLY A 1 91 ? -7.108 -8.153 19.131 1.00 89.81 91 GLY A C 1
ATOM 739 O O . GLY A 1 91 ? -6.827 -9.272 18.711 1.00 89.81 91 GLY A O 1
ATOM 740 N N . LYS A 1 92 ? -7.621 -7.226 18.312 1.00 92.56 92 LYS A N 1
ATOM 741 C CA . LYS A 1 92 ? -7.959 -7.506 16.911 1.00 92.56 92 LYS A CA 1
ATOM 742 C C . LYS A 1 92 ? -6.711 -7.826 16.081 1.00 92.56 92 LYS A C 1
ATOM 744 O O . LYS A 1 92 ? -5.802 -7.003 15.991 1.00 92.56 92 LYS A O 1
ATOM 749 N N . GLY A 1 93 ? -6.700 -8.996 15.443 1.00 90.88 93 GLY A N 1
ATOM 750 C CA . GLY A 1 93 ? -5.616 -9.456 14.570 1.00 90.88 93 GLY A CA 1
ATOM 751 C C . GLY A 1 93 ? -5.754 -9.017 13.105 1.00 90.88 93 GLY A C 1
ATOM 752 O O . GLY A 1 93 ? -6.863 -8.964 12.554 1.00 90.88 93 GLY A O 1
ATOM 753 N N . PHE A 1 94 ? -4.614 -8.783 12.453 1.00 90.50 94 PHE A N 1
ATOM 754 C CA . PHE A 1 94 ? -4.463 -8.394 11.051 1.00 90.50 94 PHE A CA 1
ATOM 755 C C . PHE A 1 94 ? -3.397 -9.242 10.345 1.00 90.50 94 PHE A C 1
ATOM 757 O O . PHE A 1 94 ? -2.389 -9.622 10.937 1.00 90.50 94 PHE A O 1
ATOM 764 N N . LYS A 1 95 ? -3.595 -9.471 9.040 1.00 86.62 95 LYS A N 1
ATOM 765 C CA . LYS A 1 95 ? -2.635 -10.178 8.170 1.00 86.62 95 LYS A CA 1
ATOM 766 C C . LYS A 1 95 ? -1.422 -9.323 7.772 1.00 86.62 95 LYS A C 1
ATOM 768 O O . LYS A 1 95 ? -0.371 -9.847 7.424 1.00 86.62 95 LYS A O 1
ATOM 773 N N . HIS A 1 96 ? -1.553 -7.995 7.816 1.00 86.44 96 HIS A N 1
ATOM 774 C CA . HIS A 1 96 ? -0.498 -7.056 7.422 1.00 86.44 96 HIS A CA 1
ATOM 775 C C . HIS A 1 96 ? -0.322 -5.944 8.457 1.00 86.44 96 HIS A C 1
ATOM 777 O O . HIS A 1 96 ? -1.305 -5.380 8.943 1.00 86.44 96 HIS A O 1
ATOM 783 N N . ASN A 1 97 ? 0.931 -5.563 8.721 1.00 90.38 97 ASN A N 1
ATOM 784 C CA . ASN A 1 97 ? 1.267 -4.504 9.675 1.00 90.38 97 ASN A CA 1
ATOM 785 C C . ASN A 1 97 ? 0.655 -3.141 9.295 1.00 90.38 97 ASN A C 1
ATOM 787 O O . ASN A 1 97 ? 0.153 -2.416 10.147 1.00 90.38 97 ASN A O 1
ATOM 791 N N . SER A 1 98 ? 0.616 -2.800 8.004 1.00 91.12 98 SER A N 1
ATOM 792 C CA . SER A 1 98 ? 0.008 -1.548 7.520 1.00 91.12 98 SER A CA 1
ATOM 793 C C . SER A 1 98 ? -1.477 -1.420 7.895 1.00 91.12 98 SER A C 1
ATOM 795 O O . SER A 1 98 ? -1.956 -0.321 8.194 1.00 91.12 98 SER A O 1
ATOM 797 N N . HIS A 1 99 ? -2.205 -2.541 7.924 1.00 92.50 99 HIS A N 1
ATOM 798 C CA . HIS A 1 99 ? -3.602 -2.584 8.349 1.00 92.50 99 HIS A CA 1
ATOM 799 C C . HIS A 1 99 ? -3.737 -2.410 9.861 1.00 92.50 99 HIS A C 1
ATOM 801 O O . HIS A 1 99 ? -4.622 -1.673 10.291 1.00 92.50 99 HIS A O 1
ATOM 807 N N . LEU A 1 100 ? -2.837 -3.006 10.653 1.00 94.69 100 LEU A N 1
ATOM 808 C CA . LEU A 1 100 ? -2.778 -2.771 12.095 1.00 94.69 100 LEU A CA 1
ATOM 809 C C . LEU A 1 100 ? -2.530 -1.287 12.404 1.00 94.69 100 LEU A C 1
ATOM 811 O O . LEU A 1 100 ? -3.273 -0.706 13.188 1.00 94.69 100 LEU A O 1
ATOM 815 N N . ILE A 1 101 ? -1.556 -0.646 11.752 1.00 94.31 101 ILE A N 1
ATOM 816 C CA . ILE A 1 101 ? -1.271 0.786 11.948 1.00 94.31 101 ILE A CA 1
ATOM 817 C C . ILE A 1 101 ? -2.482 1.649 11.577 1.00 94.31 101 ILE A C 1
ATOM 819 O O . ILE A 1 101 ? -2.872 2.542 12.326 1.00 94.31 101 ILE A O 1
ATOM 823 N N . THR A 1 102 ? -3.126 1.361 10.443 1.00 95.06 102 THR A N 1
ATOM 824 C CA . THR A 1 102 ? -4.335 2.088 10.020 1.00 95.06 102 THR A CA 1
ATOM 825 C C . THR A 1 102 ? -5.492 1.891 11.001 1.00 95.06 102 THR A C 1
ATOM 827 O O . THR A 1 102 ? -6.245 2.827 11.259 1.00 95.06 102 THR A O 1
ATOM 830 N N . HIS A 1 103 ? -5.637 0.691 11.563 1.00 94.88 103 HIS A N 1
ATOM 831 C CA . HIS A 1 103 ? -6.617 0.415 12.604 1.00 94.88 103 HIS A CA 1
ATOM 832 C C . HIS A 1 103 ? -6.273 1.117 13.917 1.00 94.88 103 HIS A C 1
ATOM 834 O O . HIS A 1 103 ? -7.159 1.674 14.547 1.00 94.88 103 HIS A O 1
ATOM 840 N N . TRP A 1 104 ? -5.008 1.163 14.323 1.00 95.50 104 TRP A N 1
ATOM 841 C CA . TRP A 1 104 ? -4.608 1.835 15.557 1.00 95.50 104 TRP A CA 1
ATOM 842 C C . TRP A 1 104 ? -4.998 3.322 15.565 1.00 95.50 104 TRP A C 1
ATOM 844 O O . TRP A 1 104 ? -5.438 3.843 16.589 1.00 95.50 104 TRP A O 1
ATOM 854 N N . ARG A 1 105 ? -5.002 3.969 14.392 1.00 95.31 105 ARG A N 1
ATOM 855 C CA . ARG A 1 105 ? -5.527 5.334 14.214 1.00 95.31 105 ARG A CA 1
ATOM 856 C C . ARG A 1 105 ? -7.003 5.498 14.590 1.00 95.31 105 ARG A C 1
ATOM 858 O O . ARG A 1 105 ? -7.434 6.606 14.888 1.00 95.31 105 ARG A O 1
ATOM 865 N N . THR A 1 106 ? -7.797 4.425 14.604 1.00 94.00 106 THR A N 1
ATOM 866 C CA . THR A 1 106 ? -9.188 4.487 15.084 1.00 94.00 106 THR A CA 1
ATOM 867 C C . THR A 1 106 ? -9.279 4.588 16.602 1.00 94.00 106 THR A C 1
ATOM 869 O O . THR A 1 106 ? -10.295 5.050 17.101 1.00 94.00 106 THR A O 1
ATOM 872 N N . HIS A 1 107 ? -8.239 4.174 17.332 1.00 94.19 107 HIS A N 1
ATOM 873 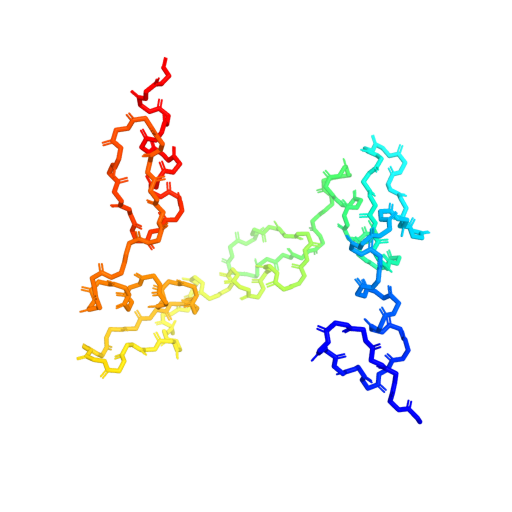C CA . HIS A 1 107 ? -8.156 4.365 18.780 1.00 94.19 107 HIS A CA 1
ATOM 874 C C . HIS A 1 107 ? -7.622 5.751 19.142 1.00 94.19 107 HIS A C 1
ATOM 876 O O . HIS A 1 107 ? -8.135 6.375 20.062 1.00 94.19 107 HIS A O 1
ATOM 882 N N . THR A 1 108 ? -6.621 6.248 18.410 1.00 94.19 108 THR A N 1
ATOM 883 C CA . THR A 1 108 ? -6.024 7.570 18.672 1.00 94.19 108 THR A CA 1
ATOM 884 C C . THR A 1 108 ? -6.833 8.727 18.085 1.00 94.19 108 THR A C 1
ATOM 886 O O . THR A 1 108 ? -6.627 9.874 18.466 1.00 94.19 108 THR A O 1
ATOM 889 N N . GLY A 1 109 ? -7.727 8.453 17.130 1.00 93.62 109 GLY A N 1
ATOM 890 C CA . GLY A 1 109 ? -8.457 9.479 16.382 1.00 93.62 109 GLY A CA 1
ATOM 891 C C . GLY A 1 109 ? -7.609 10.199 15.326 1.00 93.62 109 GLY A C 1
ATOM 892 O O . GLY A 1 109 ? -8.089 11.142 14.696 1.00 93.62 109 GLY A O 1
ATOM 893 N N . GLU A 1 110 ? -6.367 9.764 15.099 1.00 95.38 110 GLU A N 1
ATOM 894 C CA . GLU A 1 110 ? -5.445 10.384 14.150 1.00 95.38 110 GLU A CA 1
ATOM 895 C C . GLU A 1 110 ? -5.952 10.242 12.703 1.00 95.38 110 GLU A C 1
ATOM 897 O O . GLU A 1 110 ? -6.242 9.146 12.214 1.00 95.38 110 GLU A O 1
ATOM 902 N N . ARG A 1 111 ? -6.041 11.359 11.972 1.00 94.12 111 ARG A N 1
ATOM 903 C CA . ARG A 1 111 ? -6.507 11.386 10.574 1.00 94.12 111 ARG A CA 1
ATOM 904 C C . ARG A 1 111 ? -5.543 12.197 9.703 1.00 94.12 111 ARG A C 1
ATOM 906 O O . ARG A 1 111 ? -5.854 13.339 9.366 1.00 94.12 111 ARG A O 1
ATOM 913 N N . PRO A 1 112 ? -4.383 11.626 9.328 1.00 94.50 112 PRO A N 1
ATOM 914 C CA . PRO A 1 112 ? -3.312 12.374 8.660 1.00 94.50 112 PRO A CA 1
ATOM 915 C C . PRO A 1 112 ? -3.678 12.854 7.256 1.00 94.50 112 PRO A C 1
ATOM 917 O O . PRO A 1 112 ? -3.103 13.808 6.743 1.00 94.50 112 PRO A O 1
ATOM 920 N N . TYR A 1 113 ? -4.621 12.175 6.603 1.00 95.56 113 TYR A N 1
ATOM 921 C CA . TYR A 1 113 ? -4.909 12.406 5.194 1.00 95.56 113 TYR A CA 1
ATOM 922 C C . TYR A 1 113 ? -6.085 13.361 5.052 1.00 95.56 113 TYR A C 1
ATOM 924 O O . TYR A 1 113 ? -7.239 12.938 5.104 1.00 95.56 113 TYR A O 1
ATOM 932 N N . LYS A 1 114 ? -5.791 14.647 4.868 1.00 95.81 114 LYS A N 1
ATOM 933 C CA . LYS A 1 114 ? -6.794 15.693 4.653 1.00 95.81 114 LYS A CA 1
ATOM 934 C C . LYS A 1 114 ? -7.133 15.832 3.167 1.00 95.81 114 LYS A C 1
ATOM 936 O O . LYS A 1 114 ? -6.245 15.842 2.320 1.00 95.81 114 LYS A O 1
ATOM 941 N N . CYS A 1 115 ? -8.418 15.937 2.847 1.00 95.50 115 CYS A N 1
ATOM 942 C CA . CYS A 1 115 ? -8.883 16.300 1.515 1.00 95.50 115 CYS A CA 1
ATOM 943 C C . CYS A 1 115 ? -8.664 17.806 1.298 1.00 95.50 115 CYS A C 1
ATOM 945 O O . CYS A 1 115 ? -9.175 18.595 2.097 1.00 95.50 115 CYS A O 1
ATOM 947 N N . PRO A 1 116 ? -7.955 18.221 0.234 1.00 93.06 116 PRO A N 1
ATOM 948 C CA . PRO A 1 116 ? -7.693 19.635 -0.022 1.00 93.06 116 PRO A CA 1
ATOM 949 C C . PRO A 1 116 ? -8.955 20.409 -0.420 1.00 93.06 116 PRO A C 1
ATOM 951 O O . PRO A 1 116 ? -9.058 21.584 -0.097 1.00 93.06 116 PRO A O 1
ATOM 954 N N . GLN A 1 117 ? -9.933 19.755 -1.057 1.00 92.75 117 GLN A N 1
ATOM 955 C CA . GLN A 1 117 ? -11.141 20.428 -1.544 1.00 92.75 117 GLN A CA 1
ATOM 956 C C . GLN A 1 117 ? -12.179 20.705 -0.449 1.00 92.75 117 GLN A C 1
ATOM 958 O O . GLN A 1 117 ? -12.739 21.791 -0.389 1.00 92.75 117 GLN A O 1
ATOM 963 N N . CYS A 1 118 ? -12.444 19.740 0.437 1.00 95.44 118 CYS A N 1
ATOM 964 C CA . CYS A 1 118 ? -13.513 19.862 1.440 1.00 95.44 118 CYS A CA 1
ATOM 965 C C . CYS A 1 118 ? -13.016 19.823 2.894 1.00 95.44 118 CYS A C 1
ATOM 967 O O . CYS A 1 118 ? -13.816 19.819 3.828 1.00 95.44 118 CYS A O 1
ATOM 969 N N . GLY A 1 119 ? -11.705 19.695 3.109 1.00 92.81 119 GLY A N 1
ATOM 970 C CA . GLY A 1 119 ? -11.094 19.654 4.437 1.00 92.81 119 GLY A CA 1
ATOM 971 C C . GLY A 1 119 ? -11.334 18.374 5.245 1.00 92.81 119 GLY A C 1
ATOM 972 O O . GLY A 1 119 ? -10.781 18.258 6.338 1.00 92.81 119 GLY A O 1
ATOM 973 N N . LYS A 1 120 ? -12.109 17.400 4.741 1.00 95.12 120 LYS A N 1
ATOM 974 C CA . LYS A 1 120 ? -12.364 16.128 5.442 1.00 95.12 120 LYS A CA 1
ATOM 975 C C . LYS A 1 120 ? -11.081 15.320 5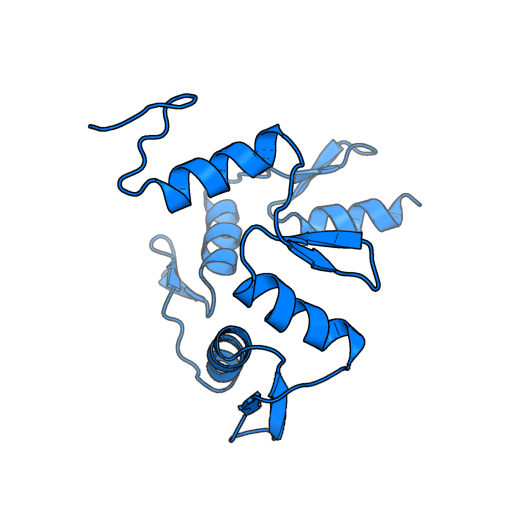.614 1.00 95.12 120 LYS A C 1
ATOM 977 O O . LYS A 1 120 ? -10.352 15.108 4.647 1.00 95.12 120 LYS A O 1
ATOM 982 N N . SER A 1 121 ? -10.855 14.808 6.821 1.00 95.62 121 SER A N 1
ATOM 983 C CA . SER A 1 121 ? -9.676 13.999 7.149 1.00 95.62 121 SER A CA 1
ATOM 984 C C . SER A 1 121 ? -9.991 12.504 7.255 1.00 95.62 121 SER A C 1
ATOM 986 O O . SER A 1 121 ? -11.050 12.092 7.741 1.00 95.62 121 SER A O 1
ATOM 988 N N . PHE A 1 122 ? -9.042 11.666 6.846 1.00 94.25 122 PHE A N 1
ATOM 989 C CA . PHE A 1 122 ? -9.159 10.208 6.787 1.00 94.25 122 PHE A CA 1
ATOM 990 C C . PHE A 1 122 ? -7.999 9.525 7.523 1.00 94.25 122 PHE A C 1
ATOM 992 O O . PHE A 1 122 ? -6.897 10.061 7.610 1.00 94.25 122 PHE A O 1
ATOM 999 N N . THR A 1 123 ? -8.241 8.313 8.028 1.00 94.00 123 THR A N 1
ATOM 1000 C CA . THR A 1 123 ? -7.237 7.467 8.707 1.00 94.00 123 THR A CA 1
ATOM 1001 C C . THR A 1 123 ? -6.308 6.729 7.732 1.00 94.00 123 THR A C 1
ATOM 1003 O O . THR A 1 123 ? -5.255 6.233 8.129 1.00 94.00 123 THR A O 1
ATOM 1006 N N . SER A 1 124 ? -6.682 6.661 6.449 1.00 93.62 124 SER A N 1
ATOM 1007 C CA . SER A 1 124 ? -5.950 5.982 5.374 1.00 93.62 124 SER A CA 1
ATOM 1008 C C . SER A 1 124 ? -5.907 6.846 4.112 1.00 93.62 124 SER A C 1
ATOM 1010 O O . SER A 1 124 ? -6.900 7.502 3.777 1.00 93.62 124 SER A O 1
ATOM 1012 N N . SER A 1 125 ? -4.781 6.810 3.395 1.00 93.06 125 SER A N 1
ATOM 1013 C CA . SER A 1 125 ? -4.593 7.514 2.123 1.00 93.06 125 SER A CA 1
ATOM 1014 C C . SER A 1 125 ? -5.584 7.032 1.071 1.00 93.06 125 SER A C 1
ATOM 1016 O O . SER A 1 125 ? -6.240 7.858 0.450 1.00 93.06 125 SER A O 1
ATOM 1018 N N . SER A 1 126 ? -5.789 5.718 0.941 1.00 92.44 126 SER A N 1
ATOM 1019 C CA . SER A 1 126 ? -6.707 5.131 -0.043 1.00 92.44 126 SER A CA 1
ATOM 1020 C C . SER A 1 126 ? -8.143 5.633 0.127 1.00 92.44 126 SER A C 1
ATOM 1022 O O . SER A 1 126 ? -8.844 5.886 -0.852 1.00 92.44 126 SER A O 1
ATOM 1024 N N . HIS A 1 127 ? -8.586 5.830 1.375 1.00 93.44 127 HIS A N 1
ATOM 1025 C CA . HIS A 1 127 ? -9.892 6.425 1.660 1.00 93.44 127 HIS A CA 1
ATOM 1026 C C . HIS A 1 127 ? -9.959 7.900 1.250 1.00 93.44 127 HIS A C 1
ATOM 1028 O O . HIS A 1 127 ? -10.972 8.313 0.685 1.00 93.44 127 HIS A O 1
ATOM 1034 N N . SER A 1 128 ? -8.891 8.667 1.495 1.00 94.06 128 SER A N 1
ATOM 1035 C CA . SER A 1 128 ? -8.790 10.065 1.064 1.00 94.06 128 SER A CA 1
ATOM 1036 C C . SER A 1 128 ? -8.780 10.184 -0.461 1.00 94.06 128 SER A C 1
ATOM 1038 O O . SER A 1 128 ? -9.589 10.921 -1.011 1.00 94.06 128 SER A O 1
ATOM 1040 N N . THR A 1 129 ? -7.958 9.398 -1.161 1.00 93.50 129 THR A N 1
ATOM 1041 C CA . THR A 1 129 ? -7.890 9.387 -2.629 1.00 93.50 129 THR A CA 1
ATOM 1042 C C . THR A 1 129 ? -9.241 9.039 -3.245 1.00 93.50 129 THR A C 1
ATOM 1044 O O . THR A 1 129 ? -9.742 9.786 -4.078 1.00 93.50 129 THR A O 1
ATOM 1047 N N . ARG A 1 130 ? -9.900 7.963 -2.791 1.00 94.00 130 ARG A N 1
ATOM 1048 C CA . ARG A 1 130 ? -11.247 7.604 -3.270 1.00 94.00 130 ARG A CA 1
ATOM 1049 C C . ARG A 1 130 ? -12.273 8.704 -3.006 1.00 94.00 130 ARG A C 1
ATOM 1051 O O . ARG A 1 130 ? -13.178 8.903 -3.806 1.00 94.00 130 ARG A O 1
ATOM 1058 N N . HIS A 1 131 ? -12.164 9.403 -1.880 1.00 93.69 131 HIS A N 1
ATOM 1059 C CA . HIS A 1 131 ? -13.026 10.544 -1.606 1.00 93.69 131 HIS A CA 1
ATOM 1060 C C . HIS A 1 131 ? -12.749 11.715 -2.557 1.00 93.69 131 HIS A C 1
ATOM 1062 O O . HIS A 1 131 ? -13.696 12.336 -3.022 1.00 93.69 131 HIS A O 1
ATOM 1068 N N . GLN A 1 132 ? -11.481 11.987 -2.868 1.00 92.94 132 GLN A N 1
ATOM 1069 C CA . GLN A 1 132 ? -11.079 13.050 -3.791 1.00 92.94 132 GLN A CA 1
ATOM 1070 C C . GLN A 1 132 ? -11.611 12.830 -5.209 1.00 92.94 132 GLN A C 1
ATOM 1072 O O . GLN A 1 132 ? -12.031 13.790 -5.842 1.00 92.94 132 GLN A O 1
ATOM 1077 N N . TRP A 1 133 ? -11.699 11.579 -5.668 1.00 91.75 133 TRP A N 1
ATOM 1078 C CA . TRP A 1 133 ? -12.351 11.231 -6.937 1.00 91.75 133 TRP A CA 1
ATOM 1079 C C . TRP A 1 133 ? -13.818 11.658 -7.036 1.00 91.75 133 TRP A C 1
ATOM 1081 O O . TRP A 1 133 ? -14.322 11.788 -8.138 1.00 91.75 133 TRP A O 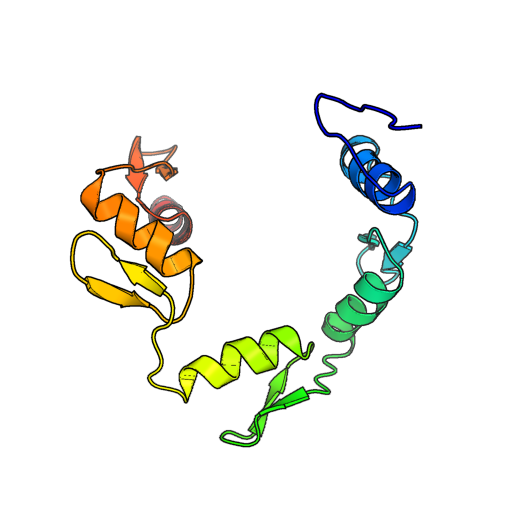1
ATOM 1091 N N . ARG A 1 134 ? -14.509 11.891 -5.913 1.00 90.62 134 ARG A N 1
ATOM 1092 C CA . ARG A 1 134 ? -15.905 12.361 -5.918 1.00 90.62 134 ARG A CA 1
ATOM 1093 C C . ARG A 1 134 ? -16.043 13.872 -6.131 1.00 90.62 134 ARG A C 1
ATOM 1095 O O . ARG A 1 134 ? -17.171 14.344 -6.190 1.00 90.62 134 ARG A O 1
ATOM 1102 N N . HIS A 1 135 ? -14.932 14.607 -6.151 1.00 87.38 135 HIS A N 1
ATOM 1103 C CA . HIS A 1 135 ? -14.894 16.051 -6.422 1.00 87.38 135 HIS A CA 1
ATOM 1104 C C . HIS A 1 135 ? -14.344 16.374 -7.819 1.00 87.38 135 HIS A C 1
ATOM 1106 O O . HIS A 1 135 ? -14.055 17.533 -8.103 1.00 87.38 135 HIS A O 1
ATOM 1112 N N . GLN A 1 136 ? -14.134 15.347 -8.645 1.00 77.50 136 GLN A N 1
ATOM 1113 C CA . GLN A 1 136 ? -13.891 15.471 -10.082 1.00 77.50 136 GLN A CA 1
ATOM 1114 C C . GLN A 1 136 ? -15.223 15.275 -10.798 1.00 77.50 136 GLN A C 1
ATOM 1116 O O . GLN A 1 136 ? -15.462 16.013 -11.773 1.00 77.50 136 GLN A O 1
#

Foldseek 3Di:
DWDDDPPDTDPDPLVVQLVCCVVVVDAPDADPVPRDGDSDPVVNVLVCCVVVVDFPDAAPVPRDGHSDPVVSVLVVLVVPPDQPDAAPVPRDGHSDPVVSQLVVCVVVVDFPQAAPPPRDGHSDPVVNVVVNVVVD

Sequence (136 aa):
MRRKSYGKSFRQSSTLIQHEMIHTEEWPYECGECGKGFSCSSTLVTHQRIHTAERPYECPECQKRFQTSSTLLLHQQIHSDERPFCCPNCGKGFKHNSHLITHWRTHTGERPYKCPQCGKSFTSSSHSTRHQWRHQ

Organism: Junco hyemalis (NCBI:txid40217)

Radius of gyration: 20.08 Å; chains: 1; bounding box: 50×44×45 Å

InterPro domains:
  IPR013087 Zinc finger C2H2-type [PF00096] (29-51)
  IPR013087 Zinc finger C2H2-type [PF00096] (57-79)
  IPR013087 Zinc finger C2H2-type [PF00096] (87-107)
  IPR013087 Zinc finger C2H2-type [PF00096] (113-132)
  IPR013087 Zinc finger C2H2-type [PS00028] (31-51)
  IPR013087 Zinc finger C2H2-type [PS00028] (59-79)
  IPR013087 Zinc finger C2H2-type [PS00028] (86-107)
  IPR013087 Zinc finger C2H2-type [PS00028] (115-135)
  IPR013087 Zinc finger C2H2-type [PS50157] (7-28)
  IPR013087 Zinc finger C2H2-type [PS50157] (29-56)
  IPR013087 Zinc finger C2H2-type [PS50157] (57-84)
  IPR013087 Zinc finger C2H2-type [PS50157] (85-112)
  IPR013087 Zinc finger C2H2-type [PS50157] (113-136)
  IPR013087 Zinc finger C2H2-type [SM00355] (29-51)
  IPR013087 Zinc finger C2H2-type [SM00355] (57-79)
  IPR013087 Zinc finger C2H2-type [SM00355] (85-107)
  IPR013087 Zinc finger C2H2-type [SM00355] (113-135)
  IPR036236 Zinc finger C2H2 superfamily [SSF57667] (6-51)
  IPR036236 Zinc finger C2H2 superfamily [SSF57667] (38-94)
  IPR036236 Zinc finger C2H2 superfamily [SSF57667] (79-131)